Protein AF-A0AAD9XMF4-F1 (afdb_monomer_lite)

Foldseek 3Di:
DDDPPDDVVVVVVCCCVPVQVPHDLLPGDDDPDDDPVSVVSSVCSVVCVVVPDDCCDPVVPDDQAADAPDPVGHPD

Secondary structure (DSSP, 8-state):
----TT-HHHHHHHIIIIIITTS-TTTPPPPSS--HHHHHHHHHHHHHHHHH-----STTS--TTTS--BTTBS--

pLDDT: mean 76.55, std 11.54, range [42.09, 90.81]

Radius of gyration: 17.28 Å; chains: 1; bounding box: 39×25×47 Å

Structure (mmCIF, N/CA/C/O backbone):
data_AF-A0AAD9XMF4-F1
#
_entry.id   AF-A0AAD9XMF4-F1
#
loop_
_atom_site.group_PDB
_atom_site.id
_atom_site.type_symbol
_atom_site.label_atom_id
_atom_site.label_alt_id
_atom_site.label_comp_id
_atom_site.label_asym_id
_atom_site.label_entity_id
_atom_site.label_seq_id
_atom_site.pdbx_PDB_ins_code
_atom_site.Cartn_x
_atom_site.Cartn_y
_atom_site.Cartn_z
_atom_site.occupancy
_atom_site.B_iso_or_equiv
_atom_site.auth_seq_id
_atom_site.auth_comp_id
_atom_site.auth_asym_id
_atom_site.auth_atom_id
_atom_site.pdbx_PDB_model_num
ATOM 1 N N . MET A 1 1 ? -3.691 12.418 -33.832 1.00 42.09 1 MET A N 1
ATOM 2 C CA . MET A 1 1 ? -3.033 11.522 -32.856 1.00 42.09 1 MET A CA 1
ATOM 3 C C . MET A 1 1 ? -2.586 12.378 -31.681 1.00 42.09 1 MET A C 1
ATOM 5 O O . MET A 1 1 ? -1.581 13.066 -31.790 1.00 42.09 1 MET A O 1
ATOM 9 N N . ARG A 1 2 ? -3.414 12.495 -30.635 1.00 47.25 2 ARG A N 1
ATOM 10 C CA . ARG A 1 2 ? -3.164 13.434 -29.532 1.00 47.25 2 ARG A CA 1
ATOM 11 C C . ARG A 1 2 ? -2.337 12.722 -28.465 1.00 47.25 2 ARG A C 1
ATOM 13 O O . ARG A 1 2 ? -2.727 11.660 -27.998 1.00 47.25 2 ARG A O 1
ATOM 20 N N . SER A 1 3 ? -1.175 13.288 -28.163 1.00 52.97 3 SER A N 1
ATOM 21 C CA . SER A 1 3 ? -0.236 12.805 -27.154 1.00 52.97 3 SER A CA 1
ATOM 22 C C . SER A 1 3 ? -0.928 12.720 -25.785 1.00 52.97 3 SER A C 1
ATOM 24 O O . SER A 1 3 ? -1.295 13.747 -25.221 1.00 52.97 3 SER A O 1
ATOM 26 N N . SER A 1 4 ? -1.140 11.500 -25.279 1.00 58.81 4 SER A N 1
ATOM 27 C CA . SER A 1 4 ? -1.801 11.186 -23.992 1.00 58.81 4 SER A CA 1
ATOM 28 C C . SER A 1 4 ? -0.797 11.130 -22.829 1.00 58.81 4 SER A C 1
ATOM 30 O O . SER A 1 4 ? -0.916 10.335 -21.901 1.00 58.81 4 SER A O 1
ATOM 32 N N . ALA A 1 5 ? 0.263 11.936 -22.904 1.00 56.38 5 ALA A N 1
ATOM 33 C CA . ALA A 1 5 ? 1.380 11.886 -21.961 1.00 56.38 5 ALA A CA 1
ATOM 34 C C . ALA A 1 5 ? 1.103 12.611 -20.626 1.00 56.38 5 ALA A C 1
ATOM 36 O O . ALA A 1 5 ? 2.002 12.717 -19.799 1.00 56.38 5 ALA A O 1
ATOM 37 N N . GLY A 1 6 ? -0.116 13.118 -20.406 1.00 65.44 6 GLY A N 1
ATOM 38 C CA . GLY A 1 6 ? -0.449 13.926 -19.228 1.00 65.44 6 GLY A CA 1
ATOM 39 C C . GLY A 1 6 ? -1.814 13.654 -18.603 1.00 65.44 6 GLY A C 1
ATOM 40 O O . GLY A 1 6 ? -2.209 14.401 -17.713 1.00 65.44 6 GLY A O 1
ATOM 41 N N . ASP A 1 7 ? -2.551 12.631 -19.047 1.00 78.81 7 ASP A N 1
ATOM 42 C CA . ASP A 1 7 ? -3.838 12.309 -18.435 1.00 78.81 7 ASP A CA 1
ATOM 43 C C . ASP A 1 7 ? -3.661 11.334 -17.246 1.00 78.81 7 ASP A C 1
ATOM 45 O O . ASP A 1 7 ? -2.926 10.345 -17.342 1.00 78.81 7 ASP A O 1
ATOM 49 N N . PRO A 1 8 ? -4.309 11.594 -16.095 1.00 75.81 8 PRO A N 1
ATOM 50 C CA . PRO A 1 8 ? -4.152 10.767 -14.895 1.00 75.81 8 PRO A CA 1
ATOM 51 C C . PRO A 1 8 ? -4.656 9.328 -15.082 1.00 75.81 8 PRO A C 1
ATOM 53 O O . PRO A 1 8 ? -4.202 8.418 -14.385 1.00 75.81 8 PRO A O 1
ATOM 56 N N . MET A 1 9 ? -5.547 9.096 -16.049 1.00 82.69 9 MET A N 1
ATOM 57 C CA . MET A 1 9 ? -6.049 7.762 -16.372 1.00 82.69 9 MET A CA 1
ATOM 58 C C . MET A 1 9 ? -4.977 6.910 -17.070 1.00 82.69 9 MET A C 1
ATOM 60 O O . MET A 1 9 ? -4.798 5.742 -16.736 1.00 82.69 9 MET A O 1
ATOM 64 N N . SER A 1 10 ? -4.202 7.500 -17.974 1.00 85.44 10 SER A N 1
ATOM 65 C CA . SER A 1 10 ? -3.067 6.895 -18.671 1.00 85.44 10 SER A CA 1
ATOM 66 C C . SER A 1 10 ? -1.958 6.520 -17.695 1.00 85.44 10 SER A C 1
ATOM 68 O O . SER A 1 10 ? -1.437 5.405 -17.758 1.00 85.44 10 SER A O 1
ATOM 70 N N . LEU A 1 11 ? -1.674 7.373 -16.702 1.00 83.88 11 LEU A N 1
ATOM 71 C CA . LEU A 1 11 ? -0.731 7.036 -15.632 1.00 83.88 11 LEU A CA 1
ATOM 72 C C . LEU A 1 11 ? -1.218 5.845 -14.792 1.00 83.88 11 LEU A C 1
ATOM 74 O O . LEU A 1 11 ? -0.446 4.923 -14.521 1.00 83.88 11 LEU A O 1
ATOM 78 N N . TYR A 1 12 ? -2.499 5.831 -14.408 1.00 84.25 12 TYR A N 1
ATOM 79 C CA . TYR A 1 12 ? -3.092 4.698 -13.694 1.00 84.25 12 TYR A CA 1
ATOM 80 C C . TYR A 1 12 ? -2.984 3.399 -14.505 1.00 84.25 12 TYR A C 1
ATOM 82 O O . TYR A 1 12 ? -2.543 2.373 -13.979 1.00 84.25 12 TYR A O 1
ATOM 90 N N . LEU A 1 13 ? -3.336 3.442 -15.792 1.00 87.06 13 LEU A N 1
ATOM 91 C CA . LEU A 1 13 ? -3.255 2.289 -16.687 1.00 87.06 13 LEU A CA 1
ATOM 92 C C . LEU A 1 13 ? -1.811 1.801 -16.853 1.00 87.06 13 LEU A C 1
ATOM 94 O O . LEU A 1 13 ? -1.572 0.594 -16.812 1.00 87.06 13 LEU A O 1
ATOM 98 N N . PHE A 1 14 ? -0.846 2.717 -16.958 1.00 85.69 14 PHE A N 1
ATOM 99 C CA . PHE A 1 14 ? 0.575 2.386 -17.035 1.00 85.69 14 PHE A CA 1
ATOM 100 C C . PHE A 1 14 ? 1.060 1.662 -15.774 1.00 85.69 14 PHE A C 1
ATOM 102 O O . PHE A 1 14 ? 1.649 0.583 -15.860 1.00 85.69 14 PHE A O 1
ATOM 109 N N . ILE A 1 15 ? 0.762 2.196 -14.587 1.00 86.19 15 ILE A N 1
ATOM 110 C CA . ILE A 1 15 ? 1.126 1.555 -13.315 1.00 86.19 15 ILE A CA 1
ATOM 111 C C . ILE A 1 15 ? 0.467 0.174 -13.211 1.00 86.19 15 ILE A C 1
ATOM 113 O O . ILE A 1 15 ? 1.118 -0.813 -12.861 1.00 86.19 15 ILE A O 1
ATOM 117 N N . LYS A 1 16 ? -0.814 0.069 -13.572 1.00 84.25 16 LYS A N 1
ATOM 118 C CA . LYS A 1 16 ? -1.550 -1.195 -13.521 1.00 84.25 16 LYS A CA 1
ATOM 119 C C . LYS A 1 16 ? -0.956 -2.257 -14.453 1.00 84.25 16 LYS A C 1
ATOM 121 O O . LYS A 1 16 ? -0.786 -3.402 -14.034 1.00 84.25 16 LYS A O 1
ATOM 126 N N . ALA A 1 17 ? -0.610 -1.882 -15.683 1.00 85.19 17 ALA A N 1
ATOM 127 C CA . ALA A 1 17 ? -0.068 -2.797 -16.683 1.00 85.19 17 ALA A CA 1
ATOM 128 C C . ALA A 1 17 ? 1.383 -3.211 -16.383 1.00 85.19 17 ALA A C 1
ATOM 130 O O . ALA A 1 17 ? 1.706 -4.397 -16.425 1.00 85.19 17 ALA A O 1
ATOM 131 N N . TYR A 1 18 ? 2.253 -2.254 -16.047 1.00 83.94 18 TYR A N 1
ATOM 132 C CA . TYR A 1 18 ? 3.699 -2.492 -15.959 1.00 83.94 18 TYR A CA 1
ATOM 133 C C . TYR A 1 18 ? 4.188 -2.819 -14.549 1.00 83.94 18 TYR A C 1
ATOM 135 O O . TYR A 1 18 ? 5.046 -3.688 -14.379 1.00 83.94 18 TYR A O 1
ATOM 143 N N . HIS A 1 19 ? 3.651 -2.137 -13.537 1.00 83.50 19 HIS A N 1
ATOM 144 C CA . HIS A 1 19 ? 4.117 -2.274 -12.158 1.00 83.50 19 HIS A CA 1
ATOM 145 C C . HIS A 1 19 ? 3.333 -3.317 -11.368 1.00 83.50 19 HIS A C 1
ATOM 147 O O . HIS A 1 19 ? 3.925 -4.060 -10.586 1.00 83.50 19 HIS A O 1
ATOM 153 N N . LEU A 1 20 ? 2.019 -3.386 -11.581 1.00 85.81 20 LEU A N 1
ATOM 154 C CA . LEU A 1 20 ? 1.146 -4.289 -10.837 1.00 85.81 20 LEU A CA 1
ATOM 155 C C . LEU A 1 20 ? 0.864 -5.608 -11.566 1.00 85.81 20 LEU A C 1
ATOM 157 O O . LEU A 1 20 ? 0.550 -6.595 -10.909 1.00 85.81 20 LEU A O 1
ATOM 161 N N . LYS A 1 21 ? 1.013 -5.655 -12.899 1.00 83.75 21 LYS A N 1
ATOM 162 C C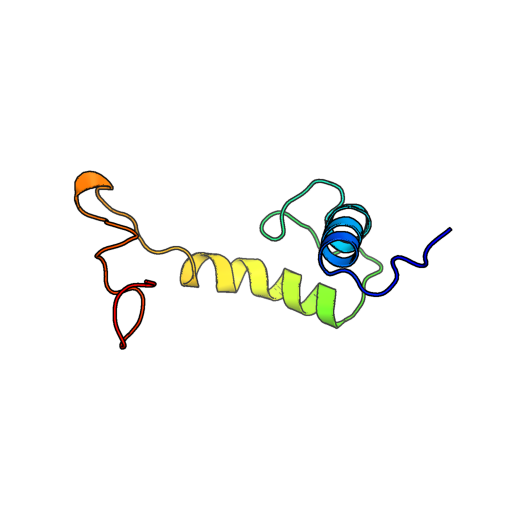A . LYS A 1 21 ? 0.886 -6.872 -13.728 1.00 83.75 21 LYS A CA 1
ATOM 163 C C . LYS A 1 21 ? -0.385 -7.690 -13.441 1.00 83.75 21 LYS A C 1
ATOM 165 O O . LYS A 1 21 ? -0.354 -8.916 -13.417 1.00 83.75 21 LYS A O 1
ATOM 170 N N . GLY A 1 22 ? -1.504 -7.007 -13.204 1.00 79.94 22 GLY A N 1
ATOM 171 C CA . GLY A 1 22 ? -2.793 -7.638 -12.896 1.00 79.94 22 GLY A CA 1
ATOM 172 C C . GLY A 1 22 ? -3.049 -7.927 -11.412 1.00 79.94 22 GLY A C 1
ATOM 173 O O . GLY A 1 22 ? -4.177 -8.257 -11.061 1.00 79.94 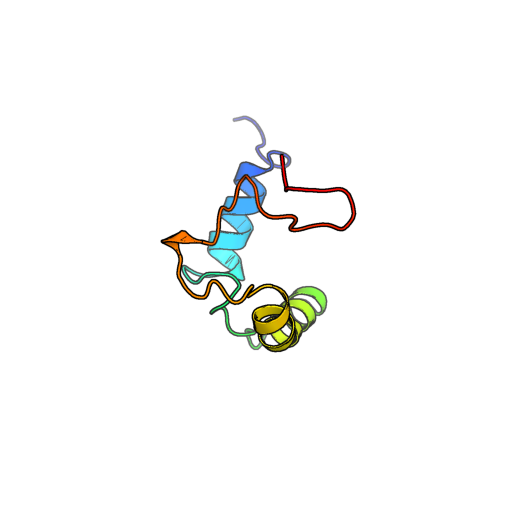22 GLY A O 1
ATOM 174 N N . SER A 1 23 ? -2.064 -7.742 -10.532 1.00 82.38 23 SER A N 1
ATOM 175 C CA . SER A 1 23 ? -2.270 -7.733 -9.079 1.00 82.38 23 SER A CA 1
ATOM 176 C C . SER A 1 23 ? -2.728 -6.353 -8.592 1.00 82.38 23 SER A C 1
ATOM 178 O O . SER A 1 23 ? -2.708 -5.368 -9.330 1.00 82.38 23 SER A O 1
ATOM 180 N N . ASN A 1 24 ? -3.153 -6.253 -7.335 1.00 84.12 24 ASN A N 1
ATOM 181 C CA . ASN A 1 24 ? -3.332 -4.959 -6.671 1.00 84.12 24 ASN A CA 1
ATOM 182 C C . ASN A 1 24 ? -2.062 -4.569 -5.897 1.00 84.12 24 ASN A C 1
ATOM 184 O O . ASN A 1 24 ? -1.150 -5.377 -5.720 1.00 84.12 24 ASN A O 1
ATOM 188 N N . LEU A 1 25 ? -2.008 -3.321 -5.420 1.00 84.62 25 LEU A N 1
ATOM 189 C CA . LEU A 1 25 ? -0.874 -2.814 -4.641 1.00 84.62 25 LEU A CA 1
ATOM 190 C C . LEU A 1 25 ? -0.582 -3.671 -3.400 1.00 84.62 25 LEU A C 1
ATOM 192 O O . LEU A 1 25 ? 0.573 -3.793 -3.023 1.00 84.62 25 LEU A O 1
ATOM 196 N N . TRP A 1 26 ? -1.611 -4.269 -2.794 1.00 83.88 26 TRP A N 1
ATOM 197 C CA . TRP A 1 26 ? -1.528 -5.055 -1.560 1.00 83.88 26 TRP A CA 1
ATOM 198 C C . TRP A 1 26 ? -1.138 -6.520 -1.765 1.00 83.88 26 TRP A C 1
ATOM 200 O O . TRP A 1 26 ? -0.871 -7.211 -0.780 1.00 83.88 26 TRP A O 1
ATOM 210 N N . GLU A 1 27 ? -1.021 -6.969 -3.010 1.00 85.00 27 GLU A N 1
ATOM 211 C CA . GLU A 1 27 ? -0.594 -8.324 -3.378 1.00 85.00 27 GLU A CA 1
ATOM 212 C C . GLU A 1 27 ? 0.629 -8.321 -4.304 1.00 85.00 27 GLU A C 1
ATOM 214 O O . GLU A 1 27 ? 1.234 -9.367 -4.551 1.00 85.00 27 GLU A O 1
ATOM 219 N N . ALA A 1 28 ? 1.018 -7.147 -4.805 1.00 87.12 28 ALA A N 1
ATOM 220 C CA . ALA A 1 28 ? 2.182 -6.983 -5.655 1.00 87.12 28 ALA A CA 1
ATOM 221 C C . ALA A 1 28 ? 3.464 -7.393 -4.913 1.00 87.12 28 ALA A C 1
ATOM 223 O O . ALA A 1 28 ? 3.716 -6.992 -3.778 1.00 87.12 28 ALA A O 1
ATOM 224 N N . LYS A 1 29 ? 4.302 -8.191 -5.581 1.00 82.62 29 LYS A N 1
ATOM 225 C CA . LYS A 1 29 ? 5.632 -8.572 -5.089 1.00 82.62 29 LYS A CA 1
ATOM 226 C C . LYS A 1 29 ? 6.689 -7.670 -5.705 1.00 82.62 29 LYS A C 1
ATOM 228 O O . LYS A 1 29 ? 6.581 -7.293 -6.872 1.00 82.62 29 LYS A O 1
ATOM 233 N N . ALA A 1 30 ? 7.735 -7.362 -4.942 1.00 81.62 30 ALA A N 1
ATOM 234 C CA . ALA A 1 30 ? 8.858 -6.590 -5.458 1.00 81.62 30 ALA A CA 1
ATOM 235 C C . ALA A 1 30 ? 9.586 -7.391 -6.556 1.00 81.62 30 ALA A C 1
ATOM 237 O O . ALA A 1 30 ? 10.115 -8.466 -6.264 1.00 81.62 30 ALA A O 1
ATOM 238 N N . PRO A 1 31 ? 9.633 -6.900 -7.810 1.00 80.75 31 PRO A N 1
ATOM 239 C CA . PRO A 1 31 ? 10.438 -7.530 -8.847 1.00 80.75 31 PRO A CA 1
ATOM 240 C C . PRO A 1 31 ? 11.929 -7.383 -8.521 1.00 80.75 31 PRO A C 1
ATOM 242 O O . PRO A 1 31 ? 12.336 -6.405 -7.885 1.00 80.75 31 PRO A O 1
ATOM 245 N N . SER A 1 32 ? 12.757 -8.306 -9.018 1.00 79.38 32 SER A N 1
ATOM 246 C CA . SER A 1 32 ? 14.222 -8.239 -8.888 1.00 79.38 32 SER A CA 1
ATOM 247 C C . SER A 1 32 ? 14.792 -6.929 -9.448 1.00 79.38 32 SER A C 1
ATOM 249 O O . SER A 1 32 ? 15.676 -6.319 -8.848 1.00 79.38 32 SER A O 1
ATOM 251 N N . THR A 1 33 ? 14.219 -6.441 -10.548 1.00 81.88 33 THR A N 1
ATOM 252 C CA . THR A 1 33 ? 14.525 -5.148 -11.164 1.00 81.88 33 THR A CA 1
ATOM 253 C C . THR A 1 33 ? 13.342 -4.191 -10.992 1.00 81.88 33 THR A C 1
ATOM 255 O O . THR A 1 33 ? 12.308 -4.297 -11.644 1.00 81.88 33 THR A O 1
ATOM 258 N N . CYS A 1 34 ? 13.469 -3.243 -10.066 1.00 84.88 34 CYS A N 1
ATOM 259 C CA . CYS A 1 34 ? 12.484 -2.185 -9.841 1.00 84.88 34 CYS A CA 1
ATOM 260 C C . CYS A 1 34 ? 13.165 -0.930 -9.296 1.00 84.88 34 CYS A C 1
ATOM 262 O O . CYS A 1 34 ? 14.270 -1.009 -8.750 1.00 84.88 34 CYS A O 1
ATOM 264 N N . SER A 1 35 ? 12.508 0.224 -9.437 1.00 89.56 35 SER A N 1
ATOM 265 C CA . SER A 1 35 ? 13.007 1.469 -8.858 1.00 89.56 35 SER A CA 1
ATOM 266 C C . SER A 1 35 ? 13.055 1.376 -7.331 1.00 89.56 35 SER A C 1
ATOM 268 O O . SER A 1 35 ? 12.263 0.669 -6.699 1.00 89.56 35 SER A O 1
ATOM 270 N N . TRP A 1 36 ? 13.980 2.120 -6.725 1.00 88.81 36 TRP A N 1
ATOM 271 C CA . TRP A 1 36 ? 14.135 2.161 -5.271 1.00 88.81 36 TRP A CA 1
ATOM 272 C C . TRP A 1 36 ? 12.836 2.558 -4.555 1.00 88.81 36 TRP A C 1
ATOM 274 O O . TRP A 1 36 ? 12.443 1.923 -3.578 1.00 88.81 36 TRP A O 1
ATOM 284 N N . ASN A 1 37 ? 12.124 3.550 -5.099 1.00 89.25 37 ASN A N 1
ATOM 285 C CA . ASN A 1 37 ? 10.847 4.014 -4.559 1.00 89.25 37 ASN A CA 1
ATOM 286 C C . ASN A 1 37 ? 9.775 2.918 -4.601 1.00 89.25 37 ASN A C 1
ATOM 288 O O . ASN A 1 37 ? 9.084 2.706 -3.608 1.00 89.25 37 ASN A O 1
ATOM 292 N N . TRP A 1 38 ? 9.670 2.173 -5.709 1.00 89.38 38 TRP A N 1
ATOM 293 C CA . TRP A 1 38 ? 8.716 1.064 -5.818 1.00 89.38 38 TRP A CA 1
ATOM 294 C C . TRP A 1 38 ? 9.033 -0.050 -4.818 1.00 89.38 38 TRP A C 1
ATOM 296 O O . TRP A 1 38 ? 8.142 -0.577 -4.157 1.00 89.38 38 TRP A O 1
ATOM 306 N N . ARG A 1 39 ? 10.321 -0.360 -4.631 1.00 90.12 39 ARG A N 1
ATOM 307 C CA . ARG A 1 39 ? 10.767 -1.337 -3.633 1.00 90.12 39 ARG A CA 1
ATOM 308 C C . ARG A 1 39 ? 10.419 -0.911 -2.211 1.00 90.12 39 ARG A C 1
ATOM 310 O O . ARG A 1 39 ? 9.925 -1.728 -1.442 1.00 90.12 39 ARG A O 1
ATOM 317 N N . LYS A 1 40 ? 10.653 0.359 -1.865 1.00 90.81 40 LYS A N 1
ATOM 318 C CA . LYS A 1 40 ? 10.274 0.927 -0.565 1.00 90.81 40 LYS A CA 1
ATOM 319 C C . LYS A 1 40 ? 8.764 0.871 -0.343 1.00 90.81 40 LYS A C 1
ATOM 321 O O . LYS A 1 40 ? 8.343 0.469 0.735 1.00 90.81 40 LYS A O 1
ATOM 326 N N . LEU A 1 41 ? 7.967 1.213 -1.355 1.00 90.19 41 LEU A N 1
ATOM 327 C CA . LEU A 1 41 ? 6.507 1.158 -1.280 1.00 90.19 41 LEU A CA 1
ATOM 328 C C . LEU A 1 41 ? 6.008 -0.263 -0.980 1.00 90.19 41 LEU A C 1
ATOM 330 O O . LEU A 1 41 ? 5.253 -0.459 -0.032 1.00 90.19 41 LEU A O 1
ATOM 334 N N . LEU A 1 42 ? 6.490 -1.259 -1.729 1.00 89.94 42 LEU A N 1
ATOM 335 C CA . LEU A 1 42 ? 6.112 -2.664 -1.528 1.00 89.94 42 LEU A CA 1
ATOM 336 C C . LEU A 1 42 ? 6.668 -3.258 -0.224 1.00 89.94 42 LEU A C 1
ATOM 338 O O . LEU A 1 42 ? 6.071 -4.154 0.359 1.00 89.94 42 LEU A O 1
ATOM 342 N N . TYR A 1 43 ? 7.797 -2.752 0.272 1.00 90.44 43 TYR A N 1
ATOM 343 C CA . TYR A 1 43 ? 8.311 -3.128 1.591 1.00 90.44 43 TYR A CA 1
ATOM 344 C C . TYR A 1 43 ? 7.436 -2.585 2.731 1.00 90.44 43 TYR A C 1
ATOM 346 O O . TYR A 1 43 ? 7.236 -3.258 3.738 1.00 90.44 43 TYR A O 1
ATOM 354 N N . LEU A 1 44 ? 6.908 -1.368 2.580 1.00 90.44 44 LEU A N 1
ATOM 355 C CA . LEU A 1 44 ? 6.037 -0.737 3.573 1.00 90.44 44 LEU A CA 1
ATOM 356 C C . LEU A 1 44 ? 4.607 -1.278 3.540 1.00 90.44 44 LEU A C 1
ATOM 358 O O . LEU A 1 44 ? 3.921 -1.231 4.552 1.00 90.44 44 LEU A O 1
ATOM 362 N N . GLN A 1 45 ? 4.159 -1.823 2.414 1.00 88.00 45 GLN A N 1
ATOM 363 C CA . GLN A 1 45 ? 2.837 -2.420 2.225 1.00 88.00 45 GLN A CA 1
ATOM 364 C C . GLN A 1 45 ? 2.380 -3.364 3.362 1.00 88.00 45 GLN A C 1
ATOM 366 O O . GLN A 1 45 ? 1.298 -3.118 3.895 1.00 88.00 45 GLN A O 1
ATOM 371 N N . PRO A 1 46 ? 3.134 -4.400 3.795 1.00 86.94 46 PRO A N 1
ATOM 372 C CA . PRO A 1 46 ? 2.714 -5.263 4.907 1.00 86.94 46 PRO A CA 1
ATOM 373 C C . PRO A 1 46 ? 2.634 -4.537 6.256 1.00 86.94 46 PRO A C 1
ATOM 375 O O . PRO A 1 46 ? 1.871 -4.958 7.117 1.00 86.94 46 PRO A O 1
ATOM 378 N N . ILE A 1 47 ? 3.390 -3.450 6.434 1.00 89.25 47 ILE A N 1
ATOM 379 C CA . ILE A 1 47 ? 3.380 -2.621 7.649 1.00 89.25 47 ILE A CA 1
ATOM 380 C C . ILE A 1 47 ? 2.182 -1.662 7.625 1.00 89.25 47 ILE A C 1
ATOM 382 O O . ILE A 1 47 ? 1.510 -1.480 8.632 1.00 89.25 47 ILE A O 1
ATOM 386 N N . ALA A 1 48 ? 1.886 -1.072 6.467 1.00 84.94 48 ALA A N 1
ATOM 387 C CA . ALA A 1 48 ? 0.786 -0.133 6.279 1.00 84.94 48 ALA A CA 1
ATOM 388 C C . ALA A 1 48 ? -0.582 -0.827 6.263 1.00 84.94 48 ALA A C 1
ATOM 390 O O . ALA A 1 48 ? -1.562 -0.259 6.735 1.00 84.94 48 ALA A O 1
ATOM 391 N N . ARG A 1 49 ? -0.661 -2.061 5.748 1.00 82.56 49 ARG A N 1
ATOM 392 C CA . ARG A 1 49 ? -1.911 -2.825 5.641 1.00 82.56 49 ARG A CA 1
ATOM 393 C C . ARG A 1 49 ? -2.696 -2.899 6.961 1.00 82.56 49 ARG A C 1
ATOM 395 O O . ARG A 1 49 ? -3.855 -2.503 6.928 1.00 82.56 49 ARG A O 1
ATOM 402 N N . PRO A 1 50 ? -2.122 -3.309 8.109 1.00 80.31 50 PRO A N 1
ATOM 403 C CA . PRO A 1 50 ? -2.851 -3.318 9.379 1.00 80.31 50 PRO A CA 1
ATOM 404 C C . PRO A 1 50 ? -3.186 -1.916 9.912 1.00 80.31 50 PRO A C 1
ATOM 406 O O . PRO A 1 50 ? -4.123 -1.785 10.685 1.00 80.31 50 PRO A O 1
ATOM 409 N N . LEU A 1 51 ? -2.450 -0.873 9.512 1.00 78.06 51 LEU A N 1
ATOM 410 C CA . LEU A 1 51 ? -2.709 0.510 9.941 1.00 78.06 51 LEU A CA 1
ATOM 411 C C . LEU A 1 51 ? -3.874 1.151 9.175 1.00 78.06 51 LEU A C 1
ATOM 413 O O . LEU A 1 51 ? -4.552 2.028 9.697 1.00 78.06 51 LEU A O 1
ATOM 417 N N . ILE A 1 52 ? -4.090 0.719 7.931 1.00 72.56 52 ILE A N 1
ATOM 418 C CA . ILE A 1 52 ? -5.188 1.177 7.066 1.00 72.56 52 ILE A CA 1
ATOM 419 C C . ILE A 1 52 ? -6.431 0.301 7.258 1.00 72.56 52 ILE A C 1
ATOM 421 O O . ILE A 1 52 ? -7.558 0.749 7.052 1.00 72.56 52 ILE A O 1
ATOM 425 N N . GLN A 1 53 ? -6.242 -0.958 7.659 1.00 66.31 53 GLN A N 1
ATOM 426 C CA . GLN A 1 53 ? -7.331 -1.843 8.041 1.00 66.31 53 GLN A CA 1
ATOM 427 C C . GLN A 1 53 ? -7.953 -1.360 9.350 1.00 66.31 53 GLN A C 1
ATOM 429 O O . GLN A 1 53 ? -7.491 -1.668 10.442 1.00 66.31 53 GLN A O 1
ATOM 434 N N . HIS A 1 54 ? -9.049 -0.623 9.234 1.00 64.19 54 HIS A N 1
ATOM 435 C CA . HIS A 1 54 ? -9.922 -0.382 10.367 1.00 64.19 54 HIS A CA 1
ATOM 436 C C . HIS A 1 54 ? -10.636 -1.681 10.735 1.00 64.19 54 HIS A C 1
ATOM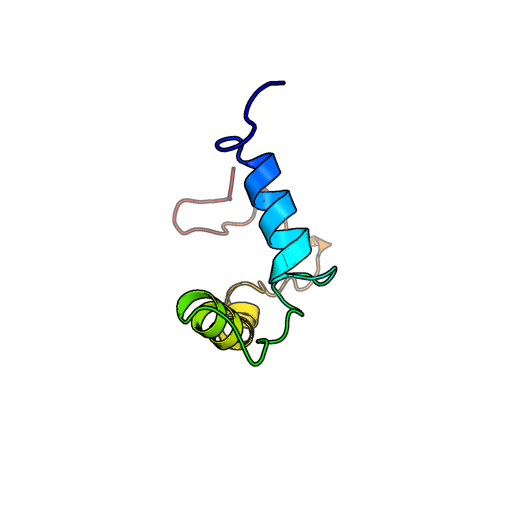 438 O O . HIS A 1 54 ? -11.103 -2.414 9.857 1.00 64.19 54 HIS A O 1
ATOM 444 N N . TYR A 1 55 ? -10.713 -1.980 12.030 1.00 58.47 55 TYR A N 1
ATOM 445 C CA . TYR A 1 55 ? -11.428 -3.153 12.515 1.00 58.47 55 TYR A CA 1
ATOM 446 C C . TYR A 1 55 ? -12.932 -2.900 12.385 1.00 58.47 55 TYR A C 1
ATOM 448 O O . TYR A 1 55 ? -13.594 -2.440 13.312 1.00 58.47 55 TYR A O 1
ATOM 456 N N . ILE A 1 56 ? -13.471 -3.172 11.197 1.00 61.78 56 ILE A N 1
ATOM 457 C CA . ILE A 1 56 ? -14.909 -3.200 10.944 1.00 61.78 56 ILE A CA 1
ATOM 458 C C . ILE A 1 56 ? -15.431 -4.420 11.705 1.00 61.78 56 ILE A C 1
ATOM 460 O O . ILE A 1 56 ? -15.366 -5.537 11.204 1.00 61.78 56 ILE A O 1
ATOM 464 N N . GLY A 1 57 ? -15.827 -4.227 12.963 1.00 66.06 57 GLY A N 1
ATOM 465 C CA . GLY A 1 57 ? -16.311 -5.298 13.829 1.00 66.06 57 GLY A CA 1
ATOM 466 C C . GLY A 1 57 ? -17.632 -5.866 13.309 1.00 66.06 57 GLY A C 1
ATOM 467 O O . GLY A 1 57 ? -17.672 -6.689 12.402 1.00 66.06 57 GLY A O 1
ATOM 468 N N . ASN A 1 58 ? -18.749 -5.423 13.880 1.00 61.31 58 ASN A N 1
ATOM 469 C CA . ASN A 1 58 ? -20.054 -5.705 13.296 1.00 61.31 58 ASN A CA 1
ATOM 470 C C . ASN A 1 58 ? -20.353 -4.624 12.249 1.00 61.31 58 ASN A C 1
ATOM 472 O O . ASN A 1 58 ? -20.614 -3.483 12.625 1.00 61.31 58 ASN A O 1
ATOM 476 N N . GLY A 1 59 ? -20.329 -4.978 10.960 1.00 64.12 59 GLY A N 1
ATOM 477 C CA . GLY A 1 59 ? -20.585 -4.051 9.848 1.00 64.12 59 GLY A CA 1
ATOM 478 C C . GLY A 1 59 ? -21.932 -3.319 9.926 1.00 64.12 59 GLY A C 1
ATOM 479 O O . GLY A 1 59 ? -22.082 -2.267 9.320 1.00 64.12 59 GLY A O 1
ATOM 480 N N . SER A 1 60 ? -22.883 -3.800 10.734 1.00 68.19 60 SER A N 1
ATOM 481 C CA . SER A 1 60 ? -24.141 -3.100 11.037 1.00 68.19 60 SER A CA 1
ATOM 482 C C . SER A 1 60 ? -23.965 -1.846 11.905 1.00 68.19 60 SER A C 1
ATOM 484 O O . SER A 1 60 ? -24.875 -1.027 11.986 1.00 68.19 60 SER A O 1
ATOM 486 N N . ARG A 1 61 ? -22.833 -1.720 12.610 1.00 65.25 61 ARG A N 1
ATOM 487 C CA . ARG A 1 61 ? -22.491 -0.587 13.488 1.00 65.25 61 ARG A CA 1
ATOM 488 C C . ARG A 1 61 ? -21.361 0.279 12.937 1.00 65.25 61 ARG A C 1
ATOM 490 O O . ARG A 1 61 ? -21.012 1.253 13.589 1.00 65.25 61 ARG A O 1
ATOM 497 N N . THR A 1 62 ? -20.789 -0.087 11.793 1.00 67.81 62 THR A N 1
ATOM 498 C CA . THR A 1 62 ? -19.706 0.659 11.154 1.00 67.81 62 THR A CA 1
ATOM 499 C C . THR A 1 62 ? -20.261 1.327 9.905 1.00 67.81 62 THR A C 1
ATOM 501 O O . THR A 1 62 ? -20.574 0.655 8.922 1.00 67.81 62 THR A O 1
ATOM 504 N N . SER A 1 63 ? -20.422 2.645 9.951 1.00 64.38 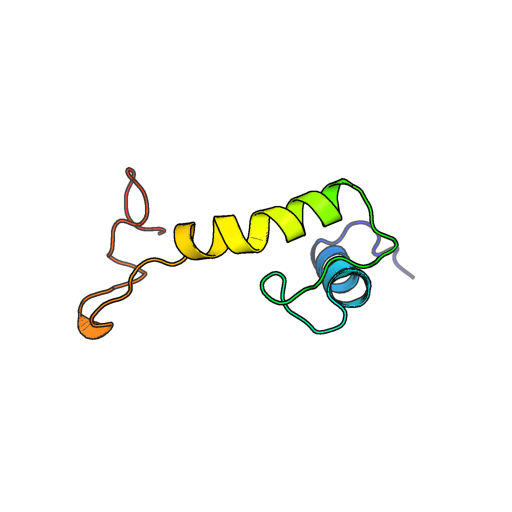63 SER A N 1
ATOM 505 C CA . SER A 1 63 ? -20.849 3.437 8.806 1.00 64.38 63 SER A CA 1
ATOM 506 C C . SER A 1 63 ? -19.662 4.180 8.220 1.00 64.38 63 SER A C 1
ATOM 508 O O . SER A 1 63 ? -19.157 5.133 8.807 1.00 64.38 63 SER A O 1
ATOM 510 N N . LEU A 1 64 ? -19.288 3.827 6.989 1.00 64.44 64 LEU A N 1
ATOM 511 C CA . LEU A 1 64 ? -18.251 4.542 6.239 1.00 64.44 64 LEU A CA 1
ATOM 512 C C . LEU A 1 64 ? -18.505 6.061 6.187 1.00 64.44 64 LEU A C 1
ATOM 514 O O . LEU A 1 64 ? -17.567 6.848 6.182 1.00 64.44 64 LEU A O 1
ATOM 518 N N . TRP A 1 65 ? -19.773 6.463 6.175 1.00 66.69 65 TRP A N 1
ATOM 519 C CA . TRP A 1 65 ? -20.188 7.849 5.976 1.00 66.69 65 TRP A CA 1
ATOM 520 C C . TRP A 1 65 ? -20.421 8.623 7.273 1.00 66.69 65 TRP A C 1
ATOM 522 O O . TRP A 1 65 ? -20.423 9.847 7.245 1.00 66.69 65 TRP A O 1
ATOM 532 N N . PHE A 1 66 ? -20.654 7.928 8.389 1.00 64.25 66 PHE A N 1
ATOM 533 C CA . PHE A 1 66 ? -21.005 8.564 9.666 1.00 64.25 66 PHE A CA 1
ATOM 534 C C . PHE A 1 66 ? -19.964 8.329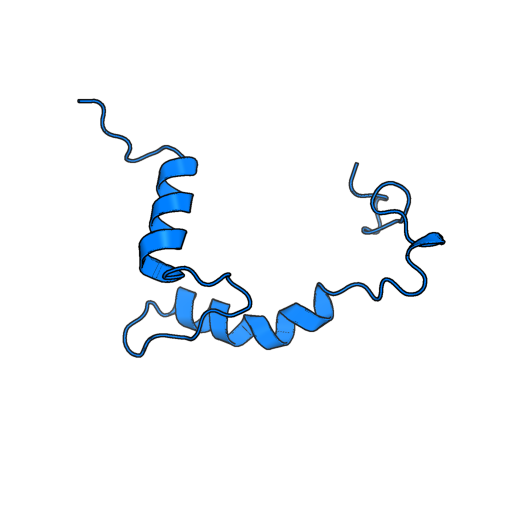 10.761 1.00 64.25 66 PHE A C 1
ATOM 536 O O . PHE A 1 66 ? -19.997 9.019 11.777 1.00 64.25 66 PHE A O 1
ATOM 543 N N . ASP A 1 67 ? -19.040 7.390 10.563 1.00 67.50 67 ASP A N 1
ATOM 544 C CA . ASP A 1 67 ? -17.950 7.160 11.500 1.00 67.50 67 ASP A CA 1
ATOM 545 C C . ASP A 1 67 ? -16.846 8.201 11.297 1.00 67.50 67 ASP A C 1
ATOM 547 O O . ASP A 1 67 ? -16.498 8.571 10.175 1.00 67.50 67 ASP A O 1
ATOM 551 N N . ASN A 1 68 ? -16.274 8.671 12.405 1.00 65.44 68 ASN A N 1
ATOM 552 C CA . ASN A 1 68 ? -15.146 9.593 12.378 1.00 65.44 68 ASN A CA 1
ATOM 553 C C . ASN A 1 68 ? -13.870 8.826 12.029 1.00 65.44 68 ASN A C 1
ATOM 555 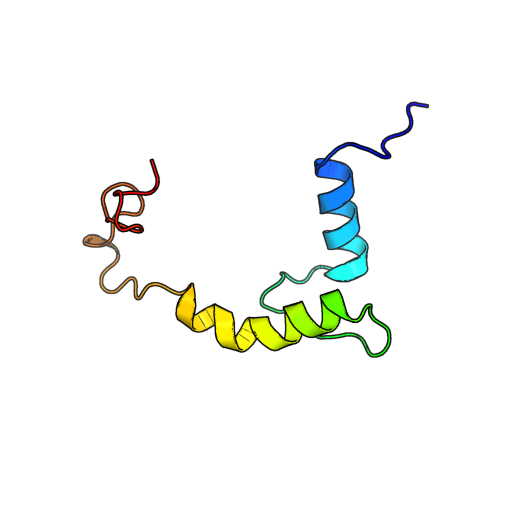O O . ASN A 1 68 ? -13.225 8.225 12.889 1.00 65.44 68 ASN A O 1
ATOM 559 N N . TRP A 1 69 ? -13.517 8.852 10.748 1.00 74.88 69 TRP A N 1
ATOM 560 C CA . TRP A 1 69 ? -12.274 8.280 10.229 1.00 74.88 69 TRP A CA 1
ATOM 561 C C . TRP A 1 69 ? -11.076 9.218 10.414 1.00 74.88 69 TRP A C 1
ATOM 563 O O . TRP A 1 69 ? -9.932 8.775 10.312 1.00 74.88 69 TRP A O 1
ATOM 573 N N . HIS A 1 70 ? -11.330 10.501 10.687 1.00 70.44 70 HIS A N 1
ATOM 574 C CA . HIS A 1 70 ? -10.330 11.522 10.974 1.00 70.44 70 HIS A CA 1
ATOM 575 C C . HIS A 1 70 ? -10.700 12.309 12.241 1.00 70.44 70 HIS A C 1
ATOM 577 O O . HIS A 1 70 ? -11.863 12.341 12.646 1.00 70.44 70 HIS A O 1
ATOM 583 N N . LEU A 1 71 ? -9.717 12.977 12.858 1.00 73.94 71 LEU A N 1
ATOM 584 C CA . LEU A 1 71 ? -9.956 13.877 14.000 1.00 73.94 71 LEU A CA 1
ATOM 585 C C . LEU A 1 71 ? -10.915 15.021 13.645 1.00 73.94 71 LEU A C 1
ATOM 587 O O . LEU A 1 71 ? -11.661 15.485 14.502 1.00 73.94 71 LEU A O 1
ATOM 591 N N . ASP A 1 72 ? -10.918 15.419 12.375 1.00 76.88 72 ASP A N 1
ATOM 592 C CA . ASP A 1 72 ? -11.773 16.485 11.849 1.00 76.88 72 ASP A CA 1
ATOM 593 C C . ASP A 1 72 ? -13.151 15.988 11.380 1.00 76.88 72 ASP A C 1
ATOM 595 O O . ASP A 1 72 ? -13.953 16.787 10.905 1.00 76.88 72 ASP A O 1
ATOM 599 N N . GLY A 1 73 ? -13.446 14.690 11.528 1.00 68.00 73 GLY A N 1
ATOM 600 C CA . GLY A 1 73 ? -14.770 14.132 11.262 1.00 68.00 73 GLY A CA 1
ATOM 601 C C . GLY A 1 73 ? -14.802 12.952 10.280 1.00 68.00 73 GLY A C 1
ATOM 602 O O . GLY A 1 73 ? -13.775 12.308 10.021 1.00 68.00 73 GLY A O 1
ATOM 603 N N . PRO A 1 74 ? -15.999 12.615 9.764 1.00 71.31 74 PRO A N 1
ATOM 604 C CA . PRO A 1 74 ? -16.175 11.599 8.733 1.00 71.31 74 PRO A CA 1
ATOM 605 C C . PRO A 1 74 ? -15.578 12.067 7.394 1.00 71.31 74 PRO A C 1
ATOM 607 O O . PRO A 1 74 ? -15.313 13.245 7.194 1.00 71.31 74 PRO A O 1
ATOM 610 N N . LEU A 1 75 ? -15.339 11.142 6.461 1.00 68.88 75 LEU A N 1
ATOM 611 C CA . LEU A 1 75 ? -14.628 11.420 5.195 1.00 68.88 75 LEU A CA 1
ATOM 612 C C . LEU A 1 75 ? -15.408 12.282 4.176 1.00 68.88 75 LEU A C 1
ATOM 614 O O . LEU A 1 75 ? -14.909 12.480 3.067 1.00 68.88 75 LEU A O 1
ATOM 618 N N . LEU A 1 76 ? -16.616 12.742 4.515 1.00 58.31 76 LEU A N 1
ATOM 619 C CA . LEU A 1 76 ? -17.484 13.571 3.670 1.00 58.31 76 LEU A CA 1
ATOM 620 C C . LEU A 1 76 ? -17.452 15.034 4.108 1.00 58.31 76 LEU A C 1
ATOM 622 O O . LEU A 1 76 ? -17.652 15.275 5.318 1.00 58.31 76 LEU A O 1
#

Organism: NCBI:txid168575

Sequence (76 aa):
MRSSAGDPMSLYLFIKAYHLKGSNLWEAKAPSTCSWNWRKLLYLQPIARPLIQHYIGNGSRTSLWFDNWHLDGPLL